Protein AF-A0A6N2BD18-F1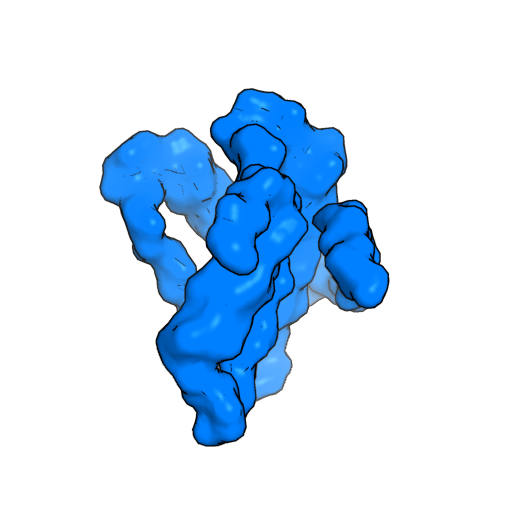 (afdb_monomer_lite)

Structure (mmCIF, N/CA/C/O backbone):
data_AF-A0A6N2BD18-F1
#
_entry.id   AF-A0A6N2BD18-F1
#
loop_
_atom_site.group_PDB
_atom_site.id
_atom_site.type_symbol
_atom_site.label_atom_id
_atom_site.label_alt_id
_atom_site.label_comp_id
_atom_site.label_asym_id
_atom_site.label_entity_id
_atom_site.label_seq_id
_atom_site.pdbx_PDB_ins_code
_atom_site.Cartn_x
_atom_site.Cartn_y
_atom_site.Cartn_z
_atom_site.occupancy
_atom_site.B_iso_or_equiv
_atom_site.auth_seq_id
_atom_site.auth_comp_id
_atom_site.auth_asym_id
_atom_site.auth_atom_id
_atom_site.pdbx_PDB_model_num
ATOM 1 N N . MET A 1 1 ? -2.068 -22.715 2.539 1.00 29.78 1 MET A N 1
ATOM 2 C CA . MET A 1 1 ? -2.051 -21.948 3.801 1.00 29.78 1 MET A CA 1
ATOM 3 C C . MET A 1 1 ? -2.469 -20.519 3.478 1.00 29.78 1 MET A C 1
ATOM 5 O O . MET A 1 1 ? -1.745 -19.899 2.700 1.00 29.78 1 MET A O 1
ATOM 9 N N . PRO A 1 2 ? -3.615 -20.001 3.954 1.00 42.81 2 PRO A N 1
ATOM 10 C CA . PRO A 1 2 ? -3.889 -18.574 3.825 1.00 42.81 2 PRO A CA 1
ATOM 11 C C . PRO A 1 2 ? -2.856 -17.840 4.688 1.00 42.81 2 PRO A C 1
ATOM 13 O O . PRO A 1 2 ? -2.628 -18.213 5.841 1.00 42.81 2 PRO A O 1
ATOM 16 N N . ARG A 1 3 ? -2.139 -16.863 4.122 1.00 49.22 3 ARG A N 1
ATOM 17 C CA . ARG A 1 3 ? -1.300 -15.995 4.952 1.00 49.22 3 ARG A CA 1
ATOM 18 C C . ARG A 1 3 ? -2.267 -15.159 5.781 1.00 49.22 3 ARG A C 1
ATOM 20 O O . ARG A 1 3 ? -2.928 -14.297 5.217 1.00 49.22 3 ARG A O 1
ATOM 27 N N . ARG A 1 4 ? -2.328 -15.413 7.094 1.00 53.75 4 ARG A N 1
ATOM 28 C CA . ARG A 1 4 ? -2.761 -14.391 8.056 1.00 53.75 4 ARG A CA 1
ATOM 29 C C . ARG A 1 4 ? -2.039 -13.091 7.715 1.00 53.75 4 ARG A C 1
ATOM 31 O O . ARG A 1 4 ? -0.866 -13.153 7.325 1.00 53.75 4 ARG A O 1
ATOM 38 N N . GLU A 1 5 ? -2.741 -11.971 7.841 1.00 62.38 5 GLU A N 1
ATOM 39 C CA . GLU A 1 5 ? -2.206 -10.628 7.636 1.00 62.38 5 GLU A CA 1
ATOM 40 C C . GLU A 1 5 ? -0.821 -10.527 8.281 1.00 62.38 5 GLU A C 1
ATOM 42 O O . GLU A 1 5 ? -0.650 -10.657 9.494 1.00 62.38 5 GLU A O 1
ATOM 47 N N . LYS A 1 6 ? 0.209 -10.439 7.439 1.00 67.56 6 LYS A N 1
ATOM 48 C CA . LYS A 1 6 ? 1.596 -10.496 7.885 1.00 67.56 6 LYS A CA 1
ATOM 49 C C . LYS A 1 6 ? 2.219 -9.153 7.590 1.00 67.56 6 LYS A C 1
ATOM 51 O O . LYS A 1 6 ? 2.223 -8.732 6.435 1.00 67.56 6 LYS A O 1
ATOM 56 N N . ILE A 1 7 ? 2.797 -8.545 8.624 1.00 80.44 7 ILE A N 1
ATOM 57 C CA . ILE A 1 7 ? 3.693 -7.400 8.477 1.00 80.44 7 ILE A CA 1
ATOM 58 C C . ILE A 1 7 ? 4.704 -7.721 7.374 1.00 80.44 7 ILE A C 1
ATOM 60 O O . ILE A 1 7 ? 5.399 -8.744 7.406 1.00 80.44 7 ILE A O 1
ATOM 64 N N . LEU A 1 8 ? 4.729 -6.863 6.365 1.00 84.88 8 LEU A N 1
ATOM 65 C CA . LEU A 1 8 ? 5.604 -7.002 5.218 1.00 84.88 8 LEU A CA 1
ATOM 66 C C . LEU A 1 8 ? 7.003 -6.496 5.589 1.00 84.88 8 LEU A C 1
ATOM 68 O O . LEU A 1 8 ? 7.114 -5.547 6.371 1.00 84.88 8 LEU A O 1
ATOM 72 N N . PRO A 1 9 ? 8.077 -7.097 5.044 1.00 84.50 9 PRO A N 1
ATOM 73 C CA . PRO A 1 9 ? 9.426 -6.584 5.240 1.00 84.50 9 PRO A CA 1
ATOM 74 C C . PRO A 1 9 ? 9.507 -5.139 4.744 1.00 84.50 9 PRO A C 1
ATOM 76 O O . PRO A 1 9 ? 9.308 -4.881 3.558 1.00 84.50 9 PRO A O 1
ATOM 79 N N . ALA A 1 10 ? 9.791 -4.216 5.657 1.00 80.94 10 ALA A N 1
ATOM 80 C CA . ALA A 1 10 ? 9.944 -2.800 5.363 1.00 80.94 10 ALA A CA 1
ATOM 81 C C . ALA A 1 10 ? 11.406 -2.396 5.566 1.00 80.94 10 ALA A C 1
ATOM 83 O O . ALA A 1 10 ? 12.018 -2.720 6.585 1.00 80.94 10 ALA A O 1
ATOM 84 N N . SER A 1 11 ? 11.969 -1.690 4.591 1.00 77.38 11 SER A N 1
ATOM 85 C CA . SER A 1 11 ? 13.179 -0.895 4.789 1.00 77.38 11 SER A CA 1
ATOM 86 C C . SER A 1 11 ? 12.789 0.461 5.367 1.00 77.38 11 SER A C 1
ATOM 88 O O . SER A 1 11 ? 11.734 0.983 5.009 1.00 77.38 11 SER A O 1
ATOM 90 N N . SER A 1 12 ? 13.653 1.063 6.185 1.00 77.81 12 SER A N 1
ATOM 91 C CA . SER A 1 12 ? 13.436 2.435 6.658 1.00 77.81 12 SER A CA 1
ATOM 92 C C . SER A 1 12 ? 13.250 3.386 5.470 1.00 77.81 12 SER A C 1
ATOM 94 O O . SER A 1 12 ? 14.116 3.467 4.595 1.00 77.81 12 SER A O 1
ATOM 96 N N . LEU A 1 13 ? 12.107 4.071 5.424 1.00 80.31 13 LEU A N 1
ATOM 97 C CA . LEU A 1 13 ? 11.863 5.166 4.494 1.00 80.31 13 LEU A CA 1
ATOM 98 C C . LEU A 1 13 ? 12.489 6.429 5.083 1.00 80.31 13 LEU A C 1
ATOM 100 O O . LEU A 1 13 ? 12.130 6.854 6.176 1.00 80.31 13 LEU A O 1
ATOM 104 N N . VAL A 1 14 ? 13.442 7.014 4.360 1.00 82.31 14 VAL A N 1
ATOM 105 C CA . VAL A 1 14 ? 14.181 8.199 4.804 1.00 82.31 14 VAL A CA 1
ATOM 106 C C . VAL A 1 14 ? 14.018 9.306 3.769 1.00 82.31 14 VAL A C 1
ATOM 108 O O . VAL A 1 14 ? 14.100 9.059 2.566 1.00 82.31 14 VAL A O 1
ATOM 111 N N . GLY A 1 15 ? 13.815 10.531 4.249 1.00 89.12 15 GLY A N 1
ATOM 112 C CA . GLY A 1 15 ? 13.750 11.735 3.428 1.00 89.12 15 GLY A CA 1
ATOM 113 C C . GLY A 1 15 ? 12.356 12.353 3.364 1.00 89.12 15 GLY A C 1
ATOM 114 O O . GLY A 1 15 ? 11.335 11.666 3.375 1.00 89.12 15 GLY A O 1
ATOM 115 N N . GLU A 1 16 ? 12.329 13.680 3.248 1.00 90.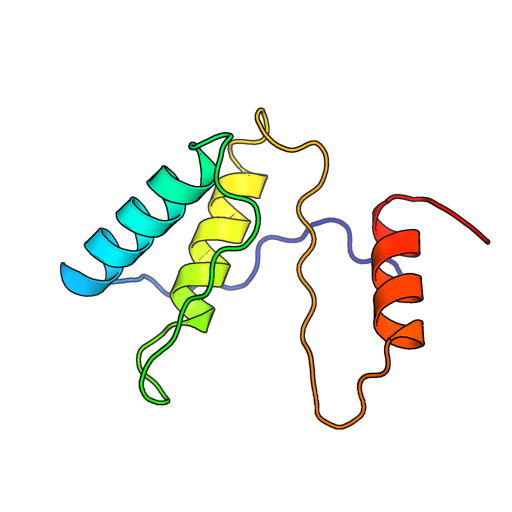62 16 GLU A N 1
ATOM 116 C CA . GLU A 1 16 ? 11.101 14.481 3.323 1.00 90.62 16 GLU A CA 1
ATOM 117 C C . GLU A 1 16 ? 10.056 14.082 2.278 1.00 90.62 16 GLU A C 1
ATOM 119 O O . GLU A 1 16 ? 8.867 14.052 2.567 1.00 90.62 16 GLU A O 1
ATOM 124 N N . SER A 1 17 ? 10.487 13.747 1.059 1.00 89.75 17 SER A N 1
ATOM 125 C CA . SER A 1 17 ? 9.571 13.376 -0.027 1.00 89.75 17 SER A CA 1
ATOM 126 C C . SER A 1 17 ? 8.810 12.077 0.265 1.00 89.75 17 SER A C 1
ATOM 128 O O . SER A 1 17 ? 7.600 11.992 0.040 1.00 89.75 17 SER A O 1
ATOM 130 N N . ALA A 1 18 ? 9.500 11.074 0.818 1.00 91.06 18 ALA A N 1
ATOM 131 C CA . ALA A 1 18 ? 8.873 9.814 1.205 1.00 91.06 18 ALA A CA 1
ATOM 132 C C . ALA A 1 18 ? 7.867 10.039 2.339 1.00 91.06 18 ALA A C 1
ATOM 134 O O . ALA A 1 18 ? 6.759 9.509 2.291 1.00 91.06 18 ALA A O 1
ATOM 135 N N . GLN A 1 19 ? 8.228 10.880 3.310 1.00 92.19 19 GLN A N 1
ATOM 136 C CA . GLN A 1 19 ? 7.366 11.209 4.437 1.00 92.19 19 GLN A CA 1
ATOM 137 C C . GLN A 1 19 ? 6.115 11.988 4.009 1.00 92.19 19 GLN A C 1
ATOM 139 O O . GLN A 1 19 ? 5.011 11.575 4.349 1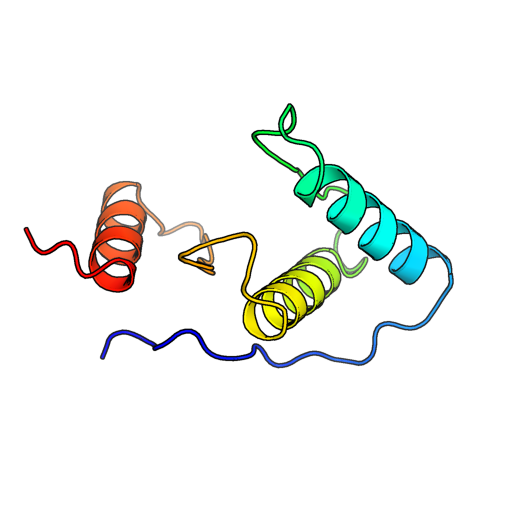.00 92.19 19 GLN A O 1
ATOM 144 N N . ARG A 1 20 ? 6.258 13.003 3.146 1.00 93.62 20 ARG A N 1
ATOM 145 C CA . ARG A 1 20 ? 5.115 13.718 2.545 1.00 93.62 20 ARG A CA 1
ATOM 146 C C . ARG A 1 20 ? 4.192 12.783 1.768 1.00 93.62 20 ARG A C 1
ATOM 148 O O . ARG A 1 20 ? 2.977 12.916 1.834 1.00 93.62 20 ARG A O 1
ATOM 155 N N . SER A 1 21 ? 4.759 11.824 1.035 1.00 93.56 21 SER A N 1
ATOM 156 C CA . SER A 1 21 ? 3.964 10.851 0.277 1.00 93.56 21 SER A CA 1
ATOM 157 C C . SER A 1 21 ? 3.188 9.902 1.196 1.00 93.56 21 SER A C 1
ATOM 159 O O . SER A 1 21 ? 2.038 9.584 0.910 1.00 93.56 21 SER A O 1
ATOM 161 N N . LEU A 1 22 ? 3.795 9.459 2.302 1.00 93.00 22 LEU A N 1
ATOM 162 C CA . LEU A 1 22 ? 3.115 8.654 3.321 1.00 93.00 22 LEU A CA 1
ATOM 163 C C . LEU A 1 22 ? 1.972 9.428 3.979 1.00 93.00 22 LEU A C 1
ATOM 165 O O . LEU A 1 22 ? 0.878 8.887 4.113 1.00 93.00 22 LEU A O 1
ATOM 169 N N . GLU A 1 23 ? 2.225 10.676 4.371 1.00 94.00 23 GLU A N 1
ATOM 170 C CA . GLU A 1 23 ? 1.233 11.560 4.989 1.00 94.00 23 GLU A CA 1
ATOM 171 C C . GLU A 1 23 ? 0.050 11.799 4.046 1.00 94.00 23 GLU A C 1
ATOM 173 O O . GLU A 1 23 ? -1.086 11.554 4.438 1.00 94.00 23 GLU A O 1
ATOM 178 N N . ALA A 1 24 ? 0.307 12.128 2.776 1.00 94.69 24 ALA A N 1
ATOM 179 C CA . ALA A 1 24 ? -0.747 12.319 1.781 1.00 94.69 24 ALA A CA 1
ATOM 180 C C . ALA A 1 24 ? -1.607 11.058 1.582 1.00 94.69 24 ALA A C 1
ATOM 182 O O . ALA A 1 24 ? -2.833 11.128 1.581 1.00 94.69 24 ALA A O 1
ATOM 183 N N . VAL A 1 25 ? -0.988 9.876 1.450 1.00 94.12 25 VAL A N 1
ATOM 184 C CA . VAL A 1 25 ? -1.741 8.611 1.336 1.00 94.12 25 VAL A CA 1
ATOM 185 C C . VAL A 1 25 ? -2.559 8.347 2.600 1.00 94.12 25 VAL A C 1
ATOM 187 O O . VAL A 1 25 ? -3.685 7.864 2.510 1.00 94.12 25 VAL A O 1
ATOM 190 N N . TRP A 1 26 ? -2.019 8.676 3.774 1.00 92.44 26 TRP A N 1
ATOM 191 C CA . TRP A 1 26 ? -2.726 8.531 5.041 1.00 92.44 26 TRP A CA 1
ATOM 192 C C . TRP A 1 26 ? -3.931 9.471 5.152 1.00 92.44 26 TRP A C 1
ATOM 194 O O . TRP A 1 26 ? -4.980 9.060 5.643 1.00 92.44 26 TRP A O 1
ATOM 204 N N . GLU A 1 27 ? -3.816 10.708 4.675 1.00 93.25 27 GLU A N 1
ATOM 205 C CA . GLU A 1 27 ? -4.931 11.658 4.602 1.00 93.25 27 GLU A CA 1
ATOM 206 C C . GLU A 1 27 ? -6.033 11.148 3.668 1.00 93.25 27 GLU A C 1
ATOM 208 O O . GLU A 1 27 ? -7.188 11.071 4.085 1.00 93.25 27 GLU A O 1
ATOM 213 N N . TYR A 1 28 ? -5.680 10.687 2.463 1.00 94.00 28 TYR A N 1
ATOM 214 C CA . TYR A 1 28 ? -6.651 10.097 1.533 1.00 94.00 28 TYR A CA 1
ATOM 215 C C . TYR A 1 28 ? -7.323 8.838 2.087 1.00 94.00 28 TYR A C 1
ATOM 217 O O . TYR A 1 28 ? -8.506 8.626 1.860 1.00 94.00 28 TYR A O 1
ATOM 225 N N . LEU A 1 29 ? -6.607 8.001 2.843 1.00 91.50 29 LEU A N 1
ATOM 226 C CA . LEU A 1 29 ? -7.218 6.855 3.526 1.00 91.50 29 LEU A CA 1
ATOM 227 C C . LEU A 1 29 ? -8.195 7.280 4.626 1.00 91.50 29 LEU A C 1
ATOM 229 O O . LEU A 1 29 ? -9.094 6.512 4.979 1.00 91.50 29 LEU A O 1
ATOM 233 N N . ASN A 1 30 ? -8.010 8.467 5.206 1.00 88.25 30 ASN A N 1
ATOM 234 C CA . ASN A 1 30 ? -8.880 8.992 6.250 1.00 88.25 30 ASN A CA 1
ATOM 235 C C . ASN A 1 30 ? -10.116 9.722 5.710 1.00 88.25 30 ASN A C 1
ATOM 237 O O . ASN A 1 30 ? -11.122 9.759 6.416 1.00 88.25 30 ASN A O 1
ATOM 241 N N . ASP A 1 31 ? -10.078 10.178 4.463 1.00 90.31 31 ASP A N 1
ATOM 242 C CA . ASP A 1 31 ? -11.202 10.770 3.742 1.00 90.31 31 ASP A CA 1
ATOM 243 C C . ASP A 1 31 ? -12.237 9.715 3.296 1.00 90.31 31 ASP A C 1
ATOM 245 O O . ASP A 1 31 ? -11.928 8.777 2.563 1.00 90.31 31 ASP A O 1
ATOM 249 N N . GLU A 1 32 ? -13.492 9.870 3.725 1.00 86.50 32 GLU A N 1
ATOM 250 C CA . GLU A 1 32 ? -14.601 8.971 3.368 1.00 86.50 32 GLU A CA 1
ATOM 251 C C . GLU A 1 32 ? -15.049 9.110 1.903 1.00 86.50 32 GLU A C 1
ATOM 253 O O . GLU A 1 32 ? -15.733 8.230 1.379 1.00 86.50 32 GLU A O 1
ATOM 258 N N . HIS A 1 33 ? -14.655 10.186 1.216 1.00 91.31 33 HIS A N 1
ATOM 259 C CA . HIS A 1 33 ? -14.959 10.399 -0.201 1.00 91.31 33 HIS A CA 1
ATOM 260 C C . HIS A 1 33 ? -13.943 9.738 -1.146 1.00 91.31 33 HIS A C 1
ATOM 262 O O . HIS A 1 33 ? -14.173 9.664 -2.357 1.00 91.31 33 HIS A O 1
ATOM 268 N N . SER A 1 34 ? -12.835 9.226 -0.609 1.00 87.88 34 SER A N 1
ATOM 269 C CA . SER A 1 34 ? -11.763 8.598 -1.374 1.00 87.88 34 SER A CA 1
ATOM 270 C C . SER A 1 34 ? -11.988 7.084 -1.516 1.00 87.88 34 SER A C 1
ATOM 272 O O . SER A 1 34 ? -11.894 6.331 -0.553 1.00 87.88 34 SER A O 1
ATOM 274 N N . GLY A 1 35 ? -12.271 6.615 -2.740 1.00 87.25 35 GLY A N 1
ATOM 275 C CA . GLY A 1 35 ? -12.525 5.189 -3.022 1.00 87.25 35 GLY A CA 1
ATOM 276 C C . GLY A 1 35 ? -11.338 4.407 -3.604 1.00 87.25 35 GLY A C 1
ATOM 277 O O . GLY A 1 35 ? -11.206 3.208 -3.364 1.00 87.25 35 GLY A O 1
ATOM 278 N N . ILE A 1 36 ? -10.469 5.060 -4.384 1.00 92.94 36 ILE A N 1
ATOM 279 C CA . ILE A 1 36 ? -9.288 4.445 -5.014 1.00 92.94 36 ILE A CA 1
ATOM 280 C C . ILE A 1 36 ? -8.119 5.425 -4.925 1.00 92.94 36 ILE A C 1
ATOM 282 O O . ILE A 1 36 ? -8.224 6.555 -5.393 1.00 92.94 36 ILE A O 1
ATOM 286 N N . ILE A 1 37 ? -6.987 4.970 -4.382 1.00 93.75 37 ILE A N 1
ATOM 287 C CA . ILE A 1 37 ? -5.760 5.765 -4.255 1.00 93.75 37 ILE A CA 1
ATOM 288 C C . ILE A 1 37 ? -4.678 5.145 -5.140 1.00 93.75 37 ILE A C 1
ATOM 290 O O . ILE A 1 37 ? -4.295 3.989 -4.960 1.00 93.75 37 ILE A O 1
ATOM 294 N N . GLY A 1 38 ? -4.176 5.915 -6.105 1.00 93.44 38 GLY A N 1
ATOM 295 C CA . GLY A 1 38 ? -3.104 5.494 -7.005 1.00 93.44 38 GLY A CA 1
ATOM 296 C C . GLY A 1 38 ? -1.774 6.164 -6.666 1.00 93.44 38 GLY A C 1
ATOM 297 O O . GLY A 1 38 ? -1.675 7.385 -6.707 1.00 93.44 38 GLY A O 1
ATOM 298 N N . ILE A 1 39 ? -0.726 5.374 -6.410 1.00 94.12 39 ILE A N 1
ATOM 299 C CA . ILE A 1 39 ? 0.653 5.877 -6.291 1.00 94.12 39 ILE A CA 1
ATOM 300 C C . ILE A 1 39 ? 1.383 5.607 -7.608 1.00 94.12 39 ILE A C 1
ATOM 302 O O . ILE A 1 39 ? 1.628 4.454 -7.967 1.00 94.12 39 ILE A O 1
ATOM 306 N N . TYR A 1 40 ? 1.759 6.663 -8.328 1.00 92.00 40 TYR A N 1
ATOM 307 C CA . TYR A 1 40 ? 2.385 6.576 -9.651 1.00 92.00 40 TYR A CA 1
ATOM 308 C C . TYR A 1 40 ? 3.680 7.397 -9.731 1.00 92.00 40 TYR A C 1
ATOM 310 O O . TYR A 1 40 ? 3.971 8.219 -8.870 1.00 92.00 40 TYR A O 1
ATOM 318 N N . GLY A 1 41 ? 4.512 7.115 -10.737 1.00 91.44 41 GLY A N 1
ATOM 319 C CA . GLY A 1 41 ? 5.817 7.760 -10.926 1.00 91.44 41 GLY A CA 1
ATOM 320 C C . GLY A 1 41 ? 6.860 6.820 -11.528 1.00 91.44 41 GLY A C 1
ATOM 321 O O . GLY A 1 41 ? 6.575 5.645 -11.780 1.00 91.44 41 GLY A O 1
ATOM 322 N N . MET A 1 42 ? 8.082 7.318 -11.722 1.00 94.38 42 MET A N 1
ATOM 323 C CA . MET A 1 42 ? 9.187 6.560 -12.327 1.00 94.38 42 MET A CA 1
ATOM 324 C C . MET A 1 42 ? 9.491 5.236 -11.601 1.00 94.38 42 MET A C 1
ATOM 326 O O . MET A 1 42 ? 9.159 5.039 -10.428 1.00 94.38 42 MET A O 1
ATOM 330 N N . GLY A 1 43 ? 10.108 4.287 -12.307 1.00 92.94 43 GLY A N 1
ATOM 331 C CA . GLY A 1 43 ? 10.605 3.046 -11.706 1.00 92.94 43 GLY A CA 1
ATOM 332 C C . GLY A 1 43 ? 11.656 3.322 -10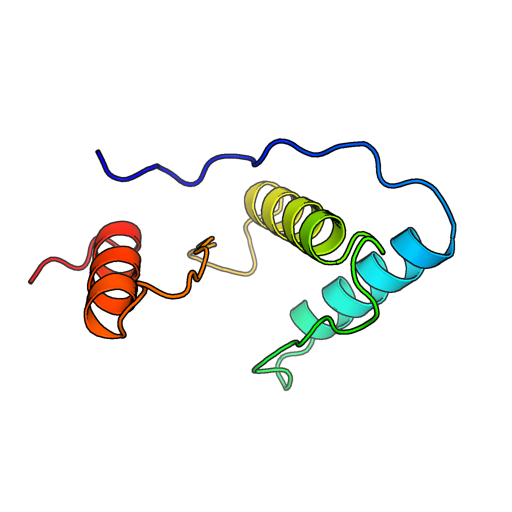.623 1.00 92.94 43 GLY A C 1
ATOM 333 O O . GLY A 1 43 ? 12.383 4.303 -10.702 1.00 92.94 43 GLY A O 1
ATOM 334 N N . GLY A 1 44 ? 11.716 2.483 -9.587 1.00 88.88 44 GLY A N 1
ATOM 335 C CA . GLY A 1 44 ? 12.747 2.577 -8.540 1.00 88.88 44 GLY A CA 1
ATOM 336 C C . GLY A 1 44 ? 12.549 3.663 -7.472 1.00 88.88 44 GLY A C 1
ATOM 337 O O . GLY A 1 44 ? 13.236 3.627 -6.462 1.00 88.88 44 GLY A O 1
ATOM 338 N N . VAL A 1 45 ? 11.574 4.566 -7.612 1.00 89.31 45 VAL A N 1
ATOM 339 C CA . VAL A 1 45 ? 11.356 5.684 -6.659 1.00 89.31 45 VAL A CA 1
ATOM 340 C C . VAL A 1 45 ? 10.744 5.285 -5.304 1.00 89.31 45 VAL A C 1
ATOM 342 O O . VAL A 1 45 ? 10.461 6.150 -4.486 1.00 89.31 45 VAL A O 1
ATOM 345 N N . GLY A 1 46 ? 10.494 3.993 -5.059 1.00 90.38 46 GLY A N 1
ATOM 346 C CA . GLY A 1 46 ? 10.008 3.515 -3.755 1.00 90.38 46 GLY A CA 1
ATOM 347 C C . GLY A 1 46 ? 8.485 3.476 -3.565 1.00 90.38 46 GLY A C 1
ATOM 348 O O . GLY A 1 46 ? 8.021 3.354 -2.437 1.00 90.38 46 GLY A O 1
ATOM 349 N N . LYS A 1 47 ? 7.684 3.512 -4.640 1.00 93.94 47 LYS A N 1
ATOM 350 C CA . LYS A 1 47 ? 6.204 3.438 -4.562 1.00 93.94 47 LYS A CA 1
ATOM 351 C C . LYS A 1 47 ? 5.700 2.229 -3.764 1.00 93.94 47 LYS A C 1
ATOM 353 O O . LYS A 1 47 ? 4.871 2.368 -2.873 1.00 93.94 47 LYS A O 1
ATOM 358 N N . THR A 1 48 ? 6.236 1.042 -4.054 1.00 92.75 48 THR A N 1
ATOM 359 C CA . THR A 1 48 ? 5.895 -0.186 -3.321 1.00 92.75 48 THR A CA 1
ATOM 360 C C . THR A 1 48 ? 6.324 -0.103 -1.858 1.00 92.75 48 THR A C 1
ATOM 362 O O . THR A 1 48 ? 5.617 -0.610 -0.997 1.00 92.75 48 THR A O 1
ATOM 365 N N . SER A 1 49 ? 7.437 0.571 -1.561 1.00 93.81 49 SER A N 1
ATOM 366 C CA . SER A 1 49 ? 7.910 0.776 -0.189 1.00 93.81 49 SER A CA 1
ATOM 367 C C . SER A 1 49 ? 6.954 1.661 0.616 1.00 93.81 49 SER A C 1
ATOM 369 O O . SER A 1 49 ? 6.662 1.338 1.762 1.00 93.81 49 SER A O 1
ATOM 371 N N . ILE A 1 50 ? 6.402 2.717 0.003 1.00 94.06 50 ILE A N 1
ATOM 372 C CA . ILE A 1 50 ? 5.348 3.547 0.613 1.00 94.06 50 ILE A CA 1
ATOM 373 C C . ILE A 1 50 ? 4.116 2.687 0.931 1.00 94.06 50 ILE A C 1
ATOM 375 O O . ILE A 1 50 ? 3.630 2.709 2.059 1.00 94.06 50 ILE A O 1
ATOM 379 N N . LEU A 1 51 ? 3.646 1.872 -0.024 1.00 93.56 51 LEU A N 1
ATOM 380 C CA . LEU A 1 51 ? 2.501 0.976 0.198 1.00 93.56 51 LEU A CA 1
ATOM 381 C C . LEU A 1 51 ? 2.758 -0.053 1.311 1.00 93.56 51 LEU A C 1
ATOM 383 O O . LEU A 1 51 ? 1.847 -0.356 2.078 1.00 93.56 51 LEU A O 1
ATOM 387 N N . VAL A 1 52 ? 3.981 -0.582 1.418 1.00 93.62 52 VAL A N 1
ATOM 388 C CA . VAL A 1 52 ? 4.372 -1.517 2.486 1.00 93.62 52 VAL A CA 1
ATOM 389 C C . VAL A 1 52 ? 4.258 -0.865 3.864 1.00 93.62 52 VAL A C 1
ATOM 391 O O . VAL A 1 52 ? 3.708 -1.481 4.779 1.00 93.62 52 VAL A O 1
ATOM 394 N N . GLU A 1 53 ? 4.736 0.371 4.019 1.00 92.62 53 GLU A N 1
ATOM 395 C CA . GLU A 1 53 ? 4.662 1.078 5.300 1.00 92.62 53 GLU A CA 1
ATOM 396 C C . GLU A 1 53 ? 3.211 1.397 5.680 1.00 92.62 53 GLU A C 1
ATOM 398 O O . GLU A 1 53 ? 2.805 1.143 6.812 1.00 92.62 53 GLU A O 1
ATOM 403 N N . ILE A 1 54 ? 2.397 1.843 4.717 1.00 92.25 54 ILE A N 1
ATOM 404 C CA . ILE A 1 54 ? 0.959 2.073 4.917 1.00 92.25 54 ILE A CA 1
ATOM 405 C C . ILE A 1 54 ? 0.249 0.786 5.348 1.00 92.25 54 ILE A C 1
ATOM 407 O O . ILE A 1 54 ? -0.449 0.790 6.359 1.00 92.25 54 ILE A O 1
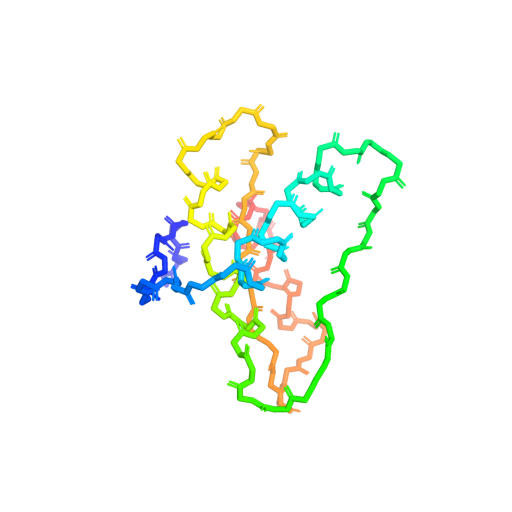ATOM 411 N N . ASN A 1 55 ? 0.466 -0.330 4.644 1.00 92.19 55 ASN A N 1
ATOM 412 C CA . ASN A 1 55 ? -0.093 -1.633 5.012 1.00 92.19 55 ASN A CA 1
ATOM 413 C C . ASN A 1 55 ? 0.279 -2.011 6.452 1.00 92.19 55 ASN A C 1
ATOM 415 O O . ASN A 1 55 ? -0.578 -2.367 7.255 1.00 92.19 55 ASN A O 1
ATOM 419 N N . ASN A 1 56 ? 1.563 -1.903 6.797 1.00 91.38 56 ASN A N 1
ATOM 420 C CA . ASN A 1 56 ? 2.047 -2.247 8.130 1.00 91.38 56 ASN A CA 1
ATOM 421 C C . ASN A 1 56 ? 1.471 -1.331 9.214 1.00 91.38 56 ASN A C 1
ATOM 423 O O . ASN A 1 56 ? 1.198 -1.797 10.319 1.00 91.38 56 ASN A O 1
ATOM 427 N N . ARG A 1 57 ? 1.275 -0.046 8.908 1.00 90.00 57 ARG A N 1
ATOM 428 C CA . ARG A 1 57 ? 0.640 0.913 9.810 1.00 90.00 57 ARG A CA 1
ATOM 429 C C . ARG A 1 57 ? -0.836 0.585 10.033 1.00 90.00 57 ARG A C 1
ATOM 431 O O . ARG A 1 57 ? -1.260 0.529 11.183 1.00 90.00 57 ARG A O 1
ATOM 438 N N . LEU A 1 58 ? -1.587 0.270 8.976 1.00 89.81 58 LEU A N 1
ATOM 439 C CA . LEU A 1 58 ? -2.993 -0.145 9.070 1.00 89.81 58 LEU A CA 1
ATOM 440 C C . LEU A 1 58 ? -3.171 -1.410 9.924 1.00 89.81 58 LEU A C 1
ATOM 442 O O . LEU A 1 58 ? -4.071 -1.461 10.757 1.00 89.81 58 LEU A O 1
ATOM 446 N N . LEU A 1 59 ? -2.270 -2.388 9.778 1.00 87.31 59 LEU A N 1
ATOM 447 C CA . LEU A 1 59 ? -2.269 -3.611 10.590 1.00 87.31 59 LEU A CA 1
ATOM 448 C C . LEU A 1 59 ? -1.951 -3.365 12.076 1.00 87.31 59 LEU A C 1
ATOM 450 O O . LEU A 1 59 ? -2.332 -4.167 12.923 1.00 87.31 59 LEU A O 1
ATOM 454 N N . ARG A 1 60 ? -1.235 -2.283 12.411 1.00 85.62 60 ARG A N 1
ATOM 455 C CA . ARG A 1 60 ? -0.921 -1.907 13.804 1.00 85.62 60 ARG A CA 1
ATOM 456 C C . ARG A 1 60 ? -2.018 -1.057 14.442 1.00 85.62 60 ARG A C 1
ATOM 458 O O . ARG A 1 60 ? -2.283 -1.196 15.630 1.00 85.62 60 ARG A O 1
ATOM 465 N N . GLU A 1 61 ? -2.622 -0.158 13.670 1.00 79.00 61 GLU A N 1
ATOM 466 C CA . GLU A 1 61 ? -3.568 0.859 14.146 1.00 79.00 61 GLU A CA 1
ATOM 467 C C . GLU A 1 61 ? -5.044 0.435 13.954 1.00 79.00 61 GLU A C 1
ATOM 469 O O . GLU A 1 61 ? -5.926 1.291 13.920 1.00 79.00 61 GLU A O 1
ATOM 474 N N . SER A 1 62 ? -5.329 -0.873 13.826 1.00 61.72 62 SER A N 1
ATOM 475 C CA . SER A 1 62 ? -6.555 -1.450 13.232 1.00 61.72 62 SER A CA 1
ATOM 476 C C . SER A 1 62 ? -7.884 -1.103 13.936 1.00 61.72 62 SER A C 1
ATOM 478 O O . SER A 1 62 ? -8.501 -1.922 14.620 1.00 61.72 62 SER A O 1
ATOM 480 N N . ARG A 1 63 ? -8.367 0.126 13.749 1.00 68.25 63 ARG A N 1
ATOM 481 C CA . ARG A 1 63 ? -9.727 0.542 14.131 1.00 68.25 63 ARG A CA 1
ATOM 482 C C . ARG A 1 63 ? -10.579 1.018 12.955 1.00 68.25 63 ARG A C 1
ATOM 484 O O . ARG A 1 63 ? -11.788 1.100 13.118 1.00 68.25 63 ARG A O 1
ATOM 491 N N . LYS A 1 64 ? -9.975 1.343 11.801 1.00 77.56 64 LYS A N 1
ATOM 492 C CA . LYS A 1 64 ? -10.702 1.892 10.639 1.00 77.56 64 LYS A CA 1
ATOM 493 C C . LYS A 1 64 ? -11.158 0.838 9.624 1.00 77.56 64 LYS A C 1
ATOM 495 O O . LYS A 1 64 ? -12.221 0.998 9.038 1.00 77.56 64 LYS A O 1
ATOM 500 N N . PHE A 1 65 ? -10.368 -0.209 9.402 1.00 84.19 65 PHE A N 1
ATOM 501 C CA . PHE A 1 65 ? -10.675 -1.251 8.420 1.00 84.19 65 PHE A CA 1
ATOM 502 C 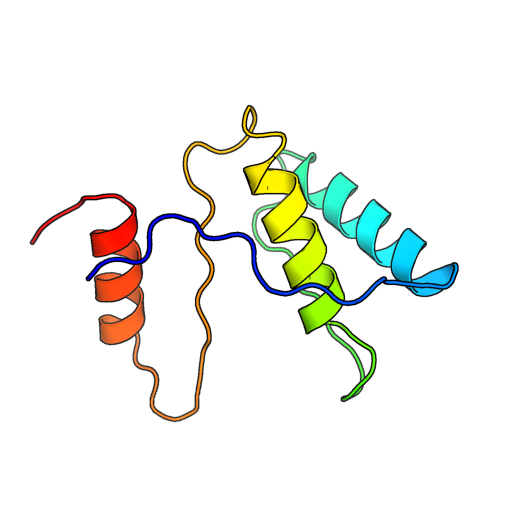C . PHE A 1 65 ? -10.743 -2.610 9.105 1.00 84.19 65 PHE A C 1
ATOM 504 O O . PHE A 1 65 ? -9.838 -2.948 9.866 1.00 84.19 65 PHE A O 1
ATOM 511 N N . ASP A 1 66 ? -11.783 -3.385 8.791 1.00 84.38 66 ASP A N 1
ATOM 512 C CA . ASP A 1 66 ? -11.945 -4.750 9.306 1.00 84.38 66 ASP A CA 1
ATOM 513 C C . ASP A 1 66 ? -10.919 -5.722 8.707 1.00 84.38 66 ASP A C 1
ATOM 515 O O . ASP A 1 66 ? -10.559 -6.709 9.338 1.00 84.38 66 ASP A O 1
ATOM 519 N N . ASN A 1 67 ? -10.468 -5.455 7.475 1.00 84.50 67 ASN A N 1
ATOM 520 C CA . ASN A 1 67 ? -9.537 -6.303 6.730 1.00 84.50 67 ASN A CA 1
ATOM 521 C C . ASN A 1 67 ? -8.531 -5.442 5.955 1.00 84.50 67 ASN A C 1
ATOM 523 O O . ASN A 1 67 ? -8.922 -4.490 5.274 1.00 84.50 67 ASN A O 1
ATOM 527 N N . VAL A 1 68 ? -7.250 -5.817 5.981 1.00 88.00 68 VAL A N 1
ATOM 528 C CA . VAL A 1 68 ? -6.180 -5.182 5.197 1.00 88.00 68 VAL A CA 1
ATOM 529 C C . VAL A 1 68 ? -5.517 -6.239 4.316 1.00 88.00 68 VAL A C 1
ATOM 531 O O . VAL A 1 68 ? -4.751 -7.089 4.771 1.00 88.00 68 VAL A O 1
ATOM 534 N N . ILE A 1 69 ? -5.804 -6.188 3.013 1.00 88.06 69 ILE A N 1
ATOM 535 C CA . ILE A 1 69 ? -5.431 -7.249 2.071 1.00 88.06 69 ILE A CA 1
ATOM 536 C C . ILE A 1 69 ? -4.339 -6.765 1.118 1.00 88.06 69 ILE A C 1
ATOM 538 O O . ILE A 1 69 ? -4.559 -5.877 0.296 1.00 88.06 69 ILE A O 1
ATOM 542 N N . TRP A 1 70 ? -3.175 -7.412 1.169 1.00 90.00 70 TRP A N 1
ATOM 543 C CA . TRP A 1 70 ? -2.094 -7.188 0.211 1.00 90.00 70 TRP A CA 1
ATOM 544 C C . TRP A 1 70 ? -2.126 -8.218 -0.916 1.00 90.00 70 TRP A C 1
ATOM 546 O O . TRP A 1 70 ? -1.953 -9.415 -0.668 1.00 90.00 70 TRP A O 1
ATOM 556 N N . VAL A 1 71 ? -2.240 -7.762 -2.166 1.00 87.81 71 VAL A N 1
ATOM 557 C CA . VAL A 1 71 ? -2.146 -8.639 -3.340 1.00 87.81 71 VAL A CA 1
ATOM 558 C C . VAL A 1 71 ? -1.181 -8.075 -4.376 1.00 87.81 71 VAL A C 1
ATOM 560 O O . VAL A 1 71 ? -1.224 -6.896 -4.711 1.00 87.81 71 VAL A O 1
ATOM 563 N N . THR A 1 72 ? -0.315 -8.938 -4.910 1.00 87.75 72 THR A N 1
ATOM 564 C CA . THR A 1 72 ? 0.618 -8.588 -5.987 1.00 87.75 72 THR A CA 1
ATOM 565 C C . THR A 1 72 ? 0.052 -9.045 -7.326 1.00 87.75 72 THR A C 1
ATOM 567 O O . THR A 1 72 ? -0.337 -10.204 -7.464 1.00 87.75 72 THR A O 1
ATOM 570 N N . ALA A 1 73 ? 0.044 -8.150 -8.312 1.00 87.06 73 ALA A N 1
ATOM 571 C CA . ALA A 1 73 ? -0.287 -8.468 -9.693 1.00 87.06 73 ALA A CA 1
ATOM 572 C C . ALA A 1 73 ? 0.982 -8.706 -10.523 1.00 87.06 73 ALA A C 1
ATOM 574 O O . ALA A 1 73 ? 1.969 -7.982 -10.405 1.00 87.06 73 ALA A O 1
ATOM 575 N N . SER A 1 74 ? 0.928 -9.712 -11.383 1.00 87.62 74 SER A N 1
ATOM 576 C CA . SER A 1 74 ? 1.958 -10.099 -12.351 1.00 87.62 74 SER A CA 1
ATOM 577 C C . SER A 1 74 ? 1.306 -10.371 -13.708 1.00 87.62 74 SER A C 1
ATOM 579 O O . SER A 1 74 ? 0.085 -10.498 -13.794 1.00 87.62 74 SER A O 1
ATOM 581 N N . ASN A 1 75 ? 2.101 -10.510 -14.771 1.00 89.19 75 ASN A N 1
ATOM 582 C CA . ASN A 1 75 ? 1.575 -10.738 -16.126 1.00 89.19 75 ASN A CA 1
ATOM 583 C C . ASN A 1 75 ? 0.718 -12.013 -16.259 1.00 89.19 75 ASN A C 1
ATOM 585 O O . ASN A 1 75 ? -0.116 -12.097 -17.152 1.00 89.19 75 ASN A O 1
ATOM 589 N N . ASP A 1 76 ? 0.899 -13.004 -15.385 1.00 89.62 76 ASP A N 1
ATOM 590 C CA . ASP A 1 76 ? 0.109 -14.240 -15.357 1.00 89.62 76 ASP A CA 1
ATOM 591 C C . ASP A 1 76 ? -1.132 -14.158 -14.444 1.00 89.62 76 ASP A C 1
ATOM 593 O O . ASP A 1 76 ? -1.847 -15.152 -14.262 1.00 89.62 76 ASP A O 1
ATOM 597 N N . SER A 1 77 ? -1.384 -13.007 -13.819 1.00 88.44 77 SER A N 1
ATOM 598 C CA . SER A 1 77 ? -2.511 -12.816 -12.909 1.00 88.44 77 SER A CA 1
ATOM 599 C C . SER A 1 77 ? -3.832 -12.684 -13.670 1.00 88.44 77 SER A C 1
ATOM 601 O O . SER A 1 77 ? -3.938 -11.950 -14.646 1.00 88.44 77 SER A O 1
ATOM 603 N N . THR A 1 78 ? -4.869 -13.372 -13.189 1.00 92.69 78 THR A N 1
ATOM 604 C CA . THR A 1 78 ? -6.231 -13.294 -13.734 1.00 92.69 78 THR A CA 1
ATOM 605 C C . THR A 1 78 ? -7.199 -12.778 -12.679 1.00 92.69 78 THR A C 1
ATOM 607 O O . THR A 1 78 ? -6.966 -12.937 -11.478 1.00 92.69 78 THR A O 1
ATOM 610 N N . VAL A 1 79 ? -8.329 -12.216 -13.114 1.00 92.19 79 VAL A N 1
ATOM 611 C CA . VAL A 1 79 ? -9.402 -11.762 -12.211 1.00 92.19 79 VAL A CA 1
ATOM 612 C C . VAL A 1 79 ? -9.839 -12.888 -11.268 1.00 92.19 79 VAL A C 1
ATOM 614 O O . VAL A 1 79 ? -9.966 -12.673 -10.065 1.00 92.19 79 VAL A O 1
ATOM 617 N N . GLN A 1 80 ? -9.958 -14.118 -11.776 1.00 92.19 80 GLN A N 1
ATOM 618 C CA . GLN A 1 80 ? -10.329 -15.283 -10.972 1.00 92.19 80 GLN A CA 1
ATOM 619 C C . GLN A 1 80 ? -9.278 -15.612 -9.902 1.00 92.19 80 GLN A C 1
ATOM 621 O O . GLN A 1 80 ? -9.640 -16.040 -8.805 1.00 92.19 80 GLN A O 1
ATOM 626 N N . LYS A 1 81 ? -7.980 -15.423 -10.191 1.00 89.31 81 LYS A N 1
ATOM 627 C CA . LYS A 1 81 ? -6.910 -15.594 -9.193 1.00 89.31 81 LYS A CA 1
ATOM 628 C C . LYS A 1 81 ? -7.045 -14.551 -8.075 1.00 89.31 81 LYS A C 1
ATOM 630 O O . LYS A 1 81 ? -6.954 -14.930 -6.909 1.00 89.31 81 LYS A O 1
ATOM 635 N N . PHE A 1 82 ? -7.323 -13.286 -8.407 1.00 89.88 82 PHE A N 1
ATOM 636 C CA . PHE A 1 82 ? -7.535 -12.221 -7.416 1.00 89.88 82 PHE A CA 1
ATOM 637 C C . PHE A 1 82 ? -8.771 -12.466 -6.553 1.00 89.88 82 PHE A C 1
ATOM 639 O O . PHE A 1 82 ? -8.662 -12.456 -5.332 1.00 89.88 82 PHE A O 1
ATOM 646 N N . GLN A 1 83 ? -9.919 -12.765 -7.165 1.00 90.88 83 GLN A N 1
ATOM 647 C CA . GLN A 1 83 ? -11.162 -13.042 -6.439 1.00 90.88 83 GLN A CA 1
ATOM 648 C C . GLN A 1 83 ? -11.004 -14.225 -5.481 1.00 90.88 83 GLN A C 1
ATOM 650 O O . GLN A 1 83 ? -11.371 -14.118 -4.316 1.00 90.88 83 GLN A O 1
ATOM 655 N N . LYS A 1 84 ? -10.380 -15.327 -5.927 1.00 88.50 84 LYS A N 1
ATOM 656 C CA . LYS A 1 84 ? -10.084 -16.477 -5.056 1.00 88.50 84 LYS A CA 1
ATOM 657 C C . LYS A 1 84 ? -9.118 -16.126 -3.927 1.00 88.50 84 LYS A C 1
ATOM 659 O O . LYS A 1 84 ? -9.228 -16.698 -2.847 1.00 88.50 84 LYS A O 1
ATOM 664 N N . HIS A 1 85 ? -8.147 -15.244 -4.170 1.00 86.12 85 HIS A N 1
ATOM 665 C CA . HIS A 1 85 ? -7.229 -14.790 -3.128 1.00 86.12 85 HIS A CA 1
ATOM 666 C C . HIS A 1 85 ? -7.963 -13.954 -2.078 1.00 86.12 85 HIS A C 1
ATOM 668 O O . HIS A 1 85 ? -7.880 -14.276 -0.899 1.00 86.12 85 HIS A O 1
ATOM 674 N N . ILE A 1 86 ? -8.716 -12.941 -2.513 1.00 87.62 86 ILE A N 1
ATOM 675 C CA . ILE A 1 86 ? -9.482 -12.049 -1.638 1.00 87.62 86 ILE A CA 1
ATOM 676 C C . ILE A 1 86 ? -10.501 -12.852 -0.827 1.00 87.62 86 ILE A C 1
ATOM 678 O O . ILE A 1 86 ? -10.469 -12.774 0.395 1.00 87.62 86 ILE A O 1
ATOM 682 N N . ALA A 1 87 ? -11.317 -13.692 -1.476 1.00 88.50 87 ALA A N 1
ATOM 683 C CA . ALA A 1 87 ? -12.337 -14.515 -0.820 1.00 88.50 87 ALA A CA 1
ATOM 684 C C . ALA A 1 87 ? -11.752 -15.386 0.306 1.00 88.50 87 ALA A C 1
ATOM 686 O O . ALA A 1 87 ? -12.295 -15.434 1.402 1.00 88.50 87 ALA A O 1
ATOM 687 N N . ARG A 1 88 ? -10.580 -15.997 0.078 1.00 84.38 88 ARG A N 1
ATOM 688 C CA . ARG A 1 88 ? -9.877 -16.776 1.110 1.00 84.38 88 ARG A CA 1
ATOM 689 C C . ARG A 1 88 ? -9.402 -15.941 2.297 1.00 84.38 88 ARG A C 1
ATOM 691 O O . ARG A 1 88 ? -9.309 -16.494 3.385 1.00 84.38 88 ARG A O 1
ATOM 698 N N . VAL A 1 89 ? -9.018 -14.682 2.079 1.00 81.25 89 VAL A N 1
ATOM 699 C CA . VAL A 1 89 ? -8.539 -13.796 3.153 1.00 81.25 89 VAL A CA 1
ATOM 700 C C . VAL A 1 89 ? -9.699 -13.352 4.036 1.00 81.25 89 VAL A C 1
ATOM 702 O O . VAL A 1 89 ? -9.569 -13.414 5.249 1.00 81.25 89 VAL A O 1
ATOM 705 N N . ILE A 1 90 ? -10.844 -13.010 3.442 1.00 86.50 90 ILE A N 1
ATOM 706 C CA . ILE A 1 90 ? -12.056 -12.611 4.180 1.00 86.50 90 ILE A CA 1
ATOM 707 C C . ILE A 1 90 ? -12.895 -13.807 4.671 1.00 86.50 90 ILE A C 1
ATOM 709 O O . ILE A 1 90 ? -14.080 -13.656 4.947 1.00 86.50 90 ILE A O 1
ATOM 713 N N . GLU A 1 91 ? -12.304 -15.007 4.707 1.00 81.62 91 GLU A N 1
ATOM 714 C CA . GLU A 1 91 ? -12.942 -16.275 5.107 1.00 81.62 91 GLU A CA 1
ATOM 715 C C . GLU A 1 91 ? -14.256 -16.609 4.366 1.00 81.62 91 GLU A C 1
ATOM 717 O O . GLU A 1 91 ? -15.046 -17.445 4.803 1.00 81.62 91 GLU A O 1
ATOM 722 N N . PHE A 1 92 ? -14.470 -16.017 3.190 1.00 75.38 92 PHE A N 1
ATOM 723 C CA . PHE A 1 92 ? -15.615 -16.295 2.333 1.00 75.38 92 PHE A CA 1
ATOM 724 C C . PHE A 1 92 ? -15.280 -17.493 1.438 1.00 75.38 92 PHE A C 1
ATOM 726 O O . PHE A 1 92 ? -14.491 -17.398 0.493 1.00 75.38 92 PHE A O 1
ATOM 733 N N . ILE A 1 93 ? -15.835 -18.658 1.768 1.00 60.31 93 ILE A N 1
ATOM 734 C CA . ILE A 1 93 ? -15.608 -19.904 1.029 1.00 60.31 93 ILE A CA 1
ATOM 735 C C . ILE A 1 93 ? -16.723 -20.076 -0.015 1.00 60.31 93 ILE A C 1
ATOM 737 O O . ILE A 1 93 ? -17.900 -20.034 0.333 1.00 60.31 93 ILE A O 1
ATOM 741 N N . PHE A 1 94 ? -16.337 -20.298 -1.275 1.00 54.28 94 PHE A N 1
ATOM 742 C CA . PHE A 1 94 ? -17.179 -20.885 -2.325 1.00 54.28 94 PHE A CA 1
ATOM 743 C C . PHE A 1 94 ? -16.648 -22.274 -2.673 1.00 54.28 94 PHE A C 1
ATOM 745 O O . PHE A 1 94 ? -15.399 -22.413 -2.738 1.00 54.28 94 PHE A O 1
#

pLDDT: mean 85.25, std 11.91, range [29.78, 94.69]

InterPro domains:
  IPR002182 NB-ARC [PF00931] (19-88)
  IPR027417 P-loop containing nucleoside triphosphate hydrolase [G3DSA:3.40.50.300] (4-92)
  IPR027417 P-loop containing nucleoside triphosphate hydrolase [SSF52540] (22-90)
  IPR050905 Plant disease resistance NBS-LRR [PTHR33463] (23-89)

Secondary structure (DSSP, 8-state):
------PPP-PPP-SHHHHHHHHHHHHHHH-TT--------STTSSHHHHHHHHHHHHHHS-SS-S--------TT--HHHHHHHHHHHTT---

Radius of gyration: 14.6 Å; chains: 1; bounding box: 31×36×30 Å

Foldseek 3Di:
DQDDLDQDDADDDDDDVLVVVLVVVVVLVVDPVRDDDDDDDDPPPCSVNSVSVNLNVCVVVPPSDPDRDDDDDDPPDDPVNVVVSVCVNVVNDD

Organism: Solanum chilense (NCBI:txid4083)

Sequence (94 aa):
MPRREKILPASSLVGESAQRSLEAVWEYLNDEHSGIIGIYGMGGVGKTSILVEINNRLLRESRKFDNVIWVTASNDSTVQKFQKHIARVIEFIF